Protein AF-A0A6J4VH83-F1 (afdb_monomer_lite)

pLDDT: mean 81.82, std 18.47, range [39.09, 97.75]

Foldseek 3Di:
DQALVQCLVVDPDVVVSVVSVVVVVVQQVVLCVVCCVPPNVDCHSHDDPDDHHDDPVRVCVVCVVVVPDDPPPPPDDDDDPDPDDPPPPDD

Secondary structure (DSSP, 8-state):
-HHHHHHGGG---HHHHHHHHHHHHHHHHHHHHHHHHHSTTS-TTPPPTTPPPPPHHHHHHHHGGGSSS------S-------S--SSS--

Organism: NCBI:txid1645740

Structure (mmCIF, N/CA/C/O backbone):
data_AF-A0A6J4VH83-F1
#
_entry.id   AF-A0A6J4VH83-F1
#
loop_
_atom_site.group_PDB
_atom_site.id
_atom_site.type_symbol
_atom_site.label_atom_id
_atom_site.label_alt_id
_atom_site.label_comp_id
_atom_site.label_asym_id
_atom_site.label_entity_id
_atom_site.label_seq_id
_atom_site.pdbx_PDB_ins_code
_atom_site.Cartn_x
_atom_site.Cartn_y
_atom_site.Cartn_z
_atom_site.occupancy
_atom_site.B_iso_or_equiv
_atom_site.auth_seq_id
_atom_site.auth_comp_id
_atom_site.auth_asym_id
_atom_site.auth_atom_id
_atom_site.pdbx_PDB_model_num
ATOM 1 N N . ALA A 1 1 ? 0.357 -0.309 -1.651 1.00 78.69 1 ALA A N 1
ATOM 2 C CA . ALA A 1 1 ? -0.148 0.898 -0.957 1.00 78.69 1 ALA A CA 1
ATOM 3 C C . ALA A 1 1 ? -1.682 1.067 -0.984 1.00 78.69 1 ALA A C 1
ATOM 5 O O . ALA A 1 1 ? -2.295 0.915 0.067 1.00 78.69 1 ALA A O 1
ATOM 6 N N . SER A 1 2 ? -2.332 1.359 -2.122 1.00 89.38 2 SER A N 1
ATOM 7 C CA . SER A 1 2 ? -3.750 1.794 -2.169 1.00 89.38 2 SER A CA 1
ATOM 8 C C . SER A 1 2 ? -4.796 0.845 -1.563 1.00 89.38 2 SER A C 1
ATOM 10 O O . SER A 1 2 ? -5.789 1.307 -1.003 1.00 89.38 2 SER A O 1
ATOM 12 N N . ALA A 1 3 ? -4.581 -0.473 -1.635 1.00 91.12 3 ALA A N 1
ATOM 13 C CA . ALA A 1 3 ? -5.463 -1.460 -1.005 1.00 91.12 3 ALA A CA 1
ATOM 14 C C . ALA A 1 3 ? -5.467 -1.337 0.532 1.00 91.12 3 ALA A C 1
ATOM 16 O O . ALA A 1 3 ? -6.529 -1.246 1.14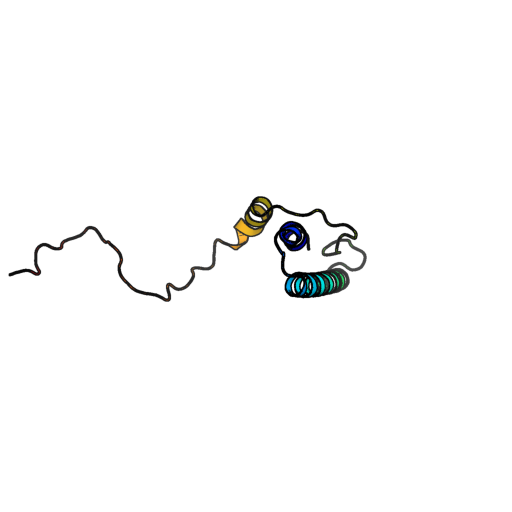4 1.00 91.12 3 ALA A O 1
ATOM 17 N N . TYR A 1 4 ? -4.282 -1.263 1.154 1.00 87.94 4 TYR A N 1
ATOM 18 C CA . TYR A 1 4 ? -4.147 -1.062 2.602 1.00 87.94 4 TYR A CA 1
ATOM 19 C C . TYR A 1 4 ? -4.711 0.286 3.047 1.00 87.94 4 TYR A C 1
ATOM 21 O O . TYR A 1 4 ? -5.366 0.361 4.083 1.00 87.94 4 TYR A O 1
ATOM 29 N N . LEU A 1 5 ? -4.524 1.332 2.237 1.00 90.88 5 LEU A N 1
ATOM 30 C CA . LEU A 1 5 ? -5.100 2.644 2.515 1.00 90.88 5 LEU A CA 1
ATOM 31 C C . LEU A 1 5 ? -6.636 2.605 2.535 1.00 90.88 5 LEU A C 1
ATOM 33 O O . LEU A 1 5 ? -7.249 3.176 3.432 1.00 90.88 5 LEU A O 1
ATOM 37 N N . GLY A 1 6 ? -7.264 1.895 1.593 1.00 93.62 6 GLY A N 1
ATOM 38 C CA . GLY A 1 6 ? -8.718 1.708 1.583 1.00 93.62 6 GLY A CA 1
ATOM 39 C C . GLY A 1 6 ? -9.240 0.839 2.730 1.00 93.62 6 GLY A C 1
ATOM 40 O O . GLY A 1 6 ? -10.361 1.042 3.192 1.00 93.62 6 GLY A O 1
ATOM 41 N N . ALA A 1 7 ? -8.421 -0.084 3.238 1.00 92.88 7 ALA A N 1
ATOM 42 C CA . ALA A 1 7 ? -8.755 -0.903 4.400 1.00 92.88 7 ALA A CA 1
ATOM 43 C C . ALA A 1 7 ? -8.545 -0.182 5.744 1.00 92.88 7 ALA A C 1
ATOM 45 O O . ALA A 1 7 ? -9.181 -0.561 6.728 1.00 92.88 7 ALA A O 1
ATOM 46 N N . ALA A 1 8 ? -7.697 0.851 5.810 1.00 93.25 8 ALA A N 1
ATOM 47 C CA . ALA A 1 8 ? -7.332 1.530 7.056 1.00 93.25 8 ALA A CA 1
ATOM 48 C C . ALA A 1 8 ? -8.533 1.960 7.934 1.00 93.25 8 ALA A C 1
ATOM 50 O O . ALA A 1 8 ? -8.487 1.700 9.137 1.00 93.25 8 ALA A O 1
ATOM 51 N N . PRO A 1 9 ? -9.648 2.505 7.394 1.00 94.00 9 PRO A N 1
ATOM 52 C CA . PRO A 1 9 ? -10.809 2.884 8.209 1.00 94.00 9 PRO A CA 1
ATOM 53 C C . PRO A 1 9 ? -11.512 1.717 8.922 1.00 94.00 9 PRO A C 1
ATOM 55 O O . PRO A 1 9 ? -12.292 1.944 9.842 1.00 94.00 9 PRO A O 1
ATOM 58 N N . SER A 1 10 ? -11.265 0.472 8.501 1.00 94.69 10 SER A N 1
ATOM 59 C CA . SER A 1 10 ? -11.832 -0.727 9.132 1.00 94.69 10 SER A CA 1
ATOM 60 C C . SER A 1 10 ? -11.066 -1.182 10.383 1.00 94.69 10 SER A C 1
ATOM 62 O O . SER A 1 10 ? -11.550 -2.039 11.122 1.00 94.69 10 SER A O 1
ATOM 64 N N . ILE A 1 11 ? -9.886 -0.609 10.651 1.00 95.38 11 ILE A N 1
ATOM 65 C CA . ILE A 1 11 ? -9.031 -0.983 11.779 1.00 95.38 11 ILE A CA 1
ATOM 66 C C . ILE A 1 11 ? -9.353 -0.086 12.977 1.00 95.38 11 ILE A C 1
ATOM 68 O O . ILE A 1 11 ? -8.993 1.086 13.008 1.00 95.38 11 ILE A O 1
ATOM 72 N N . SER A 1 12 ? -10.026 -0.643 13.986 1.00 97.19 12 SER A N 1
ATOM 73 C CA . SER A 1 12 ? -10.400 0.107 15.199 1.00 97.19 12 SER A CA 1
ATOM 74 C C . SER A 1 12 ? -9.398 -0.013 16.349 1.00 97.19 12 SER A C 1
ATOM 76 O O . SER A 1 12 ? -9.420 0.812 17.259 1.00 97.19 12 SER A O 1
ATOM 78 N N . ASN A 1 13 ? -8.548 -1.045 16.350 1.00 97.75 13 ASN A N 1
ATOM 79 C CA . ASN A 1 13 ? -7.536 -1.215 17.390 1.00 97.75 13 ASN A CA 1
ATOM 80 C C . ASN A 1 13 ? -6.300 -0.357 17.043 1.00 97.75 13 ASN A C 1
ATOM 82 O O . ASN A 1 13 ? -5.706 -0.592 15.988 1.00 97.75 13 ASN A O 1
ATOM 86 N N . PRO A 1 14 ? -5.898 0.600 17.902 1.00 96.25 14 PRO A N 1
ATOM 87 C CA . PRO A 1 14 ? -4.771 1.490 17.629 1.00 96.25 14 PRO A CA 1
ATOM 88 C C . PRO A 1 14 ? -3.440 0.748 17.472 1.00 96.25 14 PRO A C 1
ATOM 90 O O . PRO A 1 14 ? -2.668 1.109 16.591 1.00 96.25 14 PRO A O 1
ATOM 93 N N . ASP A 1 15 ? -3.207 -0.328 18.226 1.00 97.19 15 ASP A N 1
ATOM 94 C CA . ASP A 1 15 ? -1.970 -1.114 18.132 1.00 97.19 15 ASP A CA 1
ATOM 95 C C . ASP A 1 15 ? -1.871 -1.815 16.766 1.00 97.19 15 ASP A C 1
ATOM 97 O O . ASP A 1 15 ? -0.806 -1.912 16.156 1.00 97.19 15 ASP A O 1
ATOM 101 N N . ILE A 1 16 ? -3.013 -2.275 16.240 1.00 95.38 16 ILE A N 1
ATOM 102 C CA . ILE A 1 16 ? -3.090 -2.881 14.904 1.00 95.38 16 ILE A CA 1
ATOM 103 C C . ILE A 1 16 ? -2.923 -1.811 13.822 1.00 95.38 16 ILE A C 1
ATOM 105 O O . ILE A 1 16 ? -2.275 -2.066 12.808 1.00 95.38 16 ILE A O 1
ATOM 109 N N . LEU A 1 17 ? -3.489 -0.618 14.022 1.00 94.75 17 LEU A N 1
ATOM 110 C CA . LEU A 1 17 ? -3.350 0.491 13.080 1.00 94.75 17 LEU A CA 1
ATOM 111 C C . LEU A 1 17 ? -1.896 0.974 12.991 1.00 94.75 17 LEU A C 1
ATOM 113 O O . LEU A 1 17 ? -1.405 1.211 11.890 1.00 94.75 17 LEU A O 1
ATOM 117 N N . GLU A 1 18 ? -1.197 1.068 14.122 1.00 95.25 18 GLU A N 1
ATOM 118 C CA . GLU A 1 18 ? 0.227 1.408 14.175 1.00 95.25 18 GLU A CA 1
ATOM 119 C C . GLU A 1 18 ? 1.072 0.371 13.426 1.00 95.25 18 GLU A C 1
ATOM 121 O O . GLU A 1 18 ? 1.869 0.723 12.551 1.00 95.25 18 GLU A O 1
ATOM 126 N N . ALA A 1 19 ? 0.836 -0.918 13.690 1.00 94.69 19 ALA A N 1
ATOM 127 C CA . ALA A 1 19 ? 1.506 -1.995 12.971 1.00 94.69 19 ALA A CA 1
ATOM 128 C C . ALA A 1 19 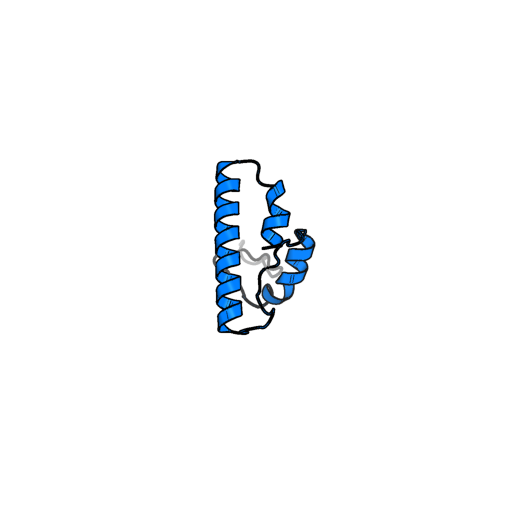? 1.240 -1.916 11.457 1.00 94.69 19 ALA A C 1
ATOM 130 O O . ALA A 1 19 ? 2.180 -1.976 10.662 1.00 94.69 19 ALA A O 1
ATOM 131 N N . ALA A 1 20 ? -0.016 -1.715 11.047 1.00 92.75 20 ALA A N 1
ATOM 132 C CA . ALA A 1 20 ? -0.394 -1.580 9.641 1.00 92.75 20 ALA A CA 1
ATOM 133 C C . ALA A 1 20 ? 0.286 -0.379 8.962 1.00 92.75 20 ALA A C 1
ATOM 135 O O . ALA A 1 20 ? 0.755 -0.501 7.829 1.00 92.75 20 ALA A O 1
ATOM 136 N N . 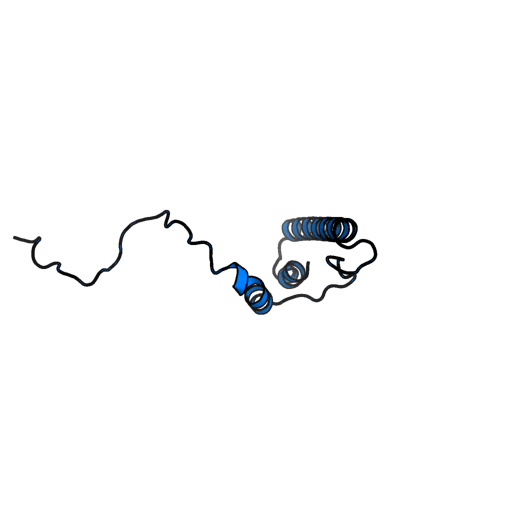LEU A 1 21 ? 0.394 0.760 9.653 1.00 91.38 21 LEU A N 1
ATOM 137 C CA . LEU A 1 21 ? 1.083 1.944 9.140 1.00 91.38 21 LEU A CA 1
ATOM 138 C C . LEU A 1 21 ? 2.591 1.698 8.972 1.00 91.38 21 LEU A C 1
ATOM 140 O O . LEU A 1 21 ? 3.168 2.122 7.971 1.00 91.38 21 LEU A O 1
ATOM 144 N N . SER A 1 22 ? 3.221 0.973 9.902 1.00 93.81 22 SER A N 1
ATOM 145 C CA . SER A 1 22 ? 4.642 0.617 9.788 1.00 93.81 22 SER A CA 1
ATOM 146 C C . SER A 1 22 ? 4.919 -0.286 8.577 1.00 93.81 22 SER A C 1
ATOM 148 O O . SER A 1 22 ? 5.869 -0.048 7.833 1.00 93.81 22 SER A O 1
ATOM 150 N N . ILE A 1 23 ? 4.041 -1.263 8.313 1.00 92.50 23 ILE A N 1
ATOM 151 C CA . ILE A 1 23 ? 4.131 -2.147 7.140 1.00 92.50 23 ILE A CA 1
ATOM 152 C C . ILE A 1 23 ? 3.972 -1.335 5.853 1.00 92.50 23 ILE A C 1
ATOM 154 O O . ILE A 1 23 ? 4.736 -1.516 4.908 1.00 92.50 23 ILE A O 1
ATOM 158 N N . HIS A 1 24 ? 3.021 -0.400 5.830 1.00 90.81 24 HIS A N 1
ATOM 159 C CA . HIS A 1 24 ? 2.792 0.462 4.676 1.00 90.81 24 HIS A CA 1
ATOM 160 C C . HIS A 1 24 ? 4.025 1.303 4.306 1.00 90.81 24 HIS A C 1
ATOM 162 O O . HIS A 1 24 ? 4.330 1.447 3.123 1.00 90.81 24 HIS A O 1
ATOM 168 N N . ALA A 1 25 ? 4.754 1.825 5.299 1.00 91.38 25 ALA A N 1
ATOM 169 C CA . ALA A 1 25 ? 5.991 2.569 5.061 1.00 91.38 25 ALA A CA 1
ATOM 170 C C . ALA A 1 25 ? 7.080 1.684 4.425 1.00 91.38 25 ALA A C 1
ATOM 172 O O . ALA A 1 25 ? 7.686 2.074 3.428 1.00 91.38 25 ALA A O 1
ATOM 173 N N . VAL A 1 26 ? 7.261 0.461 4.932 1.00 94.75 26 VAL A N 1
ATOM 174 C CA . VAL A 1 26 ? 8.217 -0.515 4.379 1.00 94.75 26 VAL A CA 1
ATOM 175 C C . VAL A 1 26 ? 7.870 -0.894 2.934 1.00 94.75 26 VAL A C 1
ATOM 177 O O . VAL A 1 26 ? 8.757 -1.002 2.090 1.00 94.75 26 VAL A O 1
ATOM 180 N N . GLU A 1 27 ? 6.586 -1.054 2.600 1.00 92.06 27 GLU A N 1
ATOM 181 C CA . GLU A 1 27 ? 6.169 -1.304 1.214 1.00 92.06 27 GLU A CA 1
ATOM 182 C C . GLU A 1 27 ? 6.543 -0.159 0.265 1.00 92.06 27 GLU A C 1
ATOM 184 O O . GLU A 1 27 ? 6.923 -0.422 -0.876 1.00 92.06 27 GLU A O 1
ATOM 189 N N . ALA A 1 28 ? 6.450 1.097 0.715 1.00 91.44 28 ALA A N 1
ATOM 190 C CA . ALA A 1 28 ? 6.848 2.250 -0.088 1.00 91.44 28 ALA A CA 1
ATOM 191 C C . ALA A 1 28 ? 8.368 2.284 -0.320 1.00 91.44 28 ALA A C 1
ATOM 193 O O . ALA A 1 28 ? 8.805 2.547 -1.441 1.00 91.44 28 ALA A O 1
ATOM 194 N N . GLU A 1 29 ? 9.172 1.947 0.694 1.00 93.50 29 GLU A N 1
ATOM 195 C CA . GLU A 1 29 ? 10.628 1.805 0.548 1.00 93.50 29 GLU A CA 1
ATOM 196 C C . GLU A 1 29 ? 10.993 0.673 -0.420 1.00 93.50 29 GLU A C 1
ATOM 198 O O . GLU A 1 29 ? 11.821 0.865 -1.310 1.00 93.50 29 GLU A O 1
ATOM 203 N N . HIS A 1 30 ? 10.336 -0.487 -0.316 1.00 94.75 30 HIS A N 1
ATOM 204 C CA . HIS A 1 30 ? 10.533 -1.592 -1.257 1.00 94.75 30 HIS A CA 1
ATOM 205 C C . HIS A 1 30 ? 10.151 -1.207 -2.690 1.00 94.75 30 HIS A C 1
ATOM 207 O O . HIS A 1 30 ? 10.878 -1.539 -3.625 1.00 94.75 30 HIS A O 1
ATOM 213 N N . ALA A 1 31 ? 9.033 -0.501 -2.875 1.00 92.56 31 ALA A N 1
ATOM 214 C CA . ALA A 1 31 ? 8.597 -0.021 -4.181 1.00 92.56 31 ALA A CA 1
ATOM 215 C C . ALA A 1 31 ? 9.612 0.966 -4.784 1.00 92.56 31 ALA A C 1
ATOM 217 O O . ALA A 1 31 ? 10.008 0.802 -5.936 1.00 92.56 31 ALA A O 1
ATOM 218 N N . SER A 1 32 ? 10.115 1.916 -3.985 1.00 92.44 32 SER A N 1
ATOM 219 C CA . SER A 1 32 ? 11.169 2.850 -4.406 1.00 92.44 32 SER A CA 1
ATOM 220 C C . SER A 1 32 ? 12.463 2.128 -4.782 1.00 92.44 32 SER A C 1
ATOM 222 O O . SER A 1 32 ? 13.033 2.398 -5.834 1.00 92.44 32 SER A O 1
ATOM 224 N N . ALA A 1 33 ? 12.912 1.174 -3.962 1.00 94.31 33 ALA A N 1
ATOM 225 C CA . ALA A 1 33 ? 14.120 0.405 -4.244 1.00 94.31 33 ALA A CA 1
ATOM 226 C C . ALA A 1 33 ? 13.986 -0.423 -5.533 1.00 94.31 33 ALA A C 1
ATOM 228 O O . ALA A 1 33 ? 14.935 -0.534 -6.310 1.00 94.31 33 ALA A O 1
ATOM 229 N N . LEU A 1 34 ? 12.802 -0.995 -5.782 1.00 94.38 34 LEU A N 1
ATOM 230 C CA . LEU A 1 34 ? 12.510 -1.693 -7.032 1.00 94.38 34 LEU A CA 1
ATOM 231 C C . LEU A 1 34 ? 12.505 -0.735 -8.223 1.00 94.38 34 LEU A C 1
ATOM 233 O O . LEU A 1 34 ? 13.099 -1.077 -9.241 1.00 94.38 34 LEU A O 1
ATOM 237 N N . ALA A 1 35 ? 11.889 0.444 -8.098 1.00 94.25 35 ALA A N 1
ATOM 238 C CA . ALA A 1 35 ? 11.880 1.466 -9.142 1.00 94.25 35 ALA A CA 1
ATOM 239 C C . ALA A 1 35 ? 13.309 1.859 -9.551 1.00 94.25 35 ALA A C 1
ATOM 241 O O . ALA A 1 35 ? 13.648 1.794 -10.733 1.00 94.25 35 ALA A O 1
ATOM 242 N N . ASP A 1 36 ? 14.177 2.143 -8.576 1.00 94.31 36 ASP A N 1
ATOM 243 C CA . ASP A 1 36 ? 15.586 2.471 -8.819 1.00 94.31 36 ASP A CA 1
ATOM 244 C C . ASP A 1 36 ? 16.345 1.331 -9.517 1.00 94.31 36 ASP A C 1
ATOM 246 O O . ASP A 1 36 ? 17.201 1.574 -10.371 1.00 94.31 36 ASP A O 1
ATOM 250 N N . LEU A 1 37 ? 16.030 0.076 -9.177 1.00 95.62 37 LEU A N 1
ATOM 251 C CA . LEU A 1 37 ? 16.697 -1.101 -9.730 1.00 95.62 37 LEU A CA 1
ATOM 252 C C . LEU A 1 37 ? 16.255 -1.423 -11.164 1.00 95.62 37 LEU A C 1
ATOM 254 O O . LEU A 1 37 ? 17.086 -1.789 -11.996 1.00 95.62 37 LEU A O 1
ATOM 258 N N . VAL A 1 38 ? 14.951 -1.360 -11.445 1.00 95.50 38 VAL A N 1
ATOM 259 C CA . VAL A 1 38 ? 14.371 -1.883 -12.697 1.00 95.50 38 VAL A CA 1
ATOM 260 C C . VAL A 1 38 ? 14.006 -0.793 -13.701 1.00 95.50 38 VAL A C 1
ATOM 262 O O . VAL A 1 38 ? 13.841 -1.091 -14.883 1.00 95.50 38 VAL A O 1
ATOM 265 N N . ALA A 1 39 ? 13.887 0.456 -13.252 1.00 93.31 39 ALA A N 1
ATOM 266 C CA . ALA A 1 39 ? 13.507 1.600 -14.070 1.00 93.31 39 ALA A CA 1
ATOM 267 C C . ALA A 1 39 ? 14.189 2.900 -13.595 1.00 93.31 39 ALA A C 1
ATOM 269 O O . ALA A 1 39 ? 13.504 3.876 -13.279 1.00 93.31 39 ALA A O 1
ATOM 270 N N . PRO A 1 40 ? 15.534 2.955 -13.563 1.00 92.75 40 PRO A N 1
ATOM 271 C CA . PRO A 1 40 ? 16.256 4.131 -13.091 1.00 92.75 40 PRO A CA 1
ATOM 272 C C . PRO A 1 40 ? 15.879 5.380 -13.900 1.00 92.75 40 PRO A C 1
ATOM 274 O O . PRO A 1 40 ? 16.007 5.410 -15.125 1.00 92.75 40 PRO A O 1
ATOM 277 N N . GLY A 1 41 ? 15.419 6.420 -13.199 1.00 87.69 41 GLY A N 1
ATOM 278 C CA . GLY A 1 41 ? 14.945 7.673 -13.801 1.00 87.69 41 GLY A CA 1
ATOM 279 C C . GLY A 1 41 ? 13.542 7.607 -14.422 1.00 87.69 41 GLY A C 1
ATOM 280 O O . GLY A 1 41 ? 13.114 8.590 -15.026 1.00 87.69 41 GLY A O 1
ATOM 281 N N . GLY A 1 42 ? 12.844 6.476 -14.294 1.00 88.38 42 GLY A N 1
ATOM 282 C CA . GLY A 1 42 ? 11.447 6.297 -14.683 1.00 88.38 42 GLY A CA 1
ATOM 283 C C . GLY A 1 42 ? 10.483 6.355 -13.494 1.00 88.38 42 GLY A C 1
ATOM 284 O O . GLY A 1 42 ? 10.873 6.613 -12.360 1.00 88.38 42 GLY A O 1
ATOM 285 N N . ASP A 1 43 ? 9.207 6.105 -13.775 1.00 85.31 43 ASP A N 1
ATOM 286 C CA . ASP A 1 43 ? 8.100 6.103 -12.808 1.00 85.31 43 ASP A CA 1
ATOM 287 C C . ASP A 1 43 ? 7.548 4.696 -12.515 1.00 85.31 43 ASP A C 1
ATOM 289 O O . ASP A 1 43 ? 6.702 4.517 -11.637 1.00 85.31 43 ASP A O 1
ATOM 293 N N . LEU A 1 44 ? 8.040 3.673 -13.220 1.00 87.56 44 LEU A N 1
ATOM 294 C CA . LEU A 1 44 ? 7.654 2.285 -12.986 1.00 87.56 44 LEU A CA 1
ATOM 295 C C . LEU A 1 44 ? 7.989 1.887 -11.544 1.00 87.56 44 LEU A C 1
ATOM 297 O O . LEU A 1 44 ? 9.132 1.999 -11.113 1.00 87.56 44 LEU A O 1
ATOM 301 N N . PHE A 1 45 ? 6.985 1.378 -10.827 1.00 86.94 45 PHE A N 1
ATOM 302 C CA . PHE A 1 45 ? 7.045 0.995 -9.408 1.00 86.94 45 PHE A CA 1
ATOM 303 C C . PHE A 1 45 ? 7.276 2.140 -8.414 1.00 86.94 45 PHE A C 1
ATOM 305 O O . PHE A 1 45 ? 7.266 1.879 -7.211 1.00 86.94 45 PHE A O 1
ATOM 312 N N . ALA A 1 46 ? 7.421 3.389 -8.864 1.00 88.75 46 ALA A N 1
ATOM 313 C CA . ALA A 1 46 ? 7.561 4.512 -7.952 1.00 88.75 46 ALA A CA 1
ATOM 314 C C . ALA A 1 46 ? 6.279 4.665 -7.111 1.00 88.75 46 ALA A C 1
ATOM 316 O O . ALA A 1 46 ? 5.172 4.666 -7.663 1.00 88.75 46 ALA A O 1
ATOM 317 N N . PRO A 1 47 ? 6.386 4.778 -5.776 1.00 87.62 47 PRO A N 1
ATOM 318 C CA . PRO A 1 47 ? 5.222 5.033 -4.946 1.00 87.62 47 PRO A CA 1
ATOM 319 C C . PRO A 1 47 ? 4.669 6.435 -5.228 1.00 87.62 47 PRO A C 1
ATOM 321 O O . PRO A 1 47 ? 5.414 7.411 -5.327 1.00 87.62 47 PRO A O 1
ATOM 324 N N . GLU A 1 48 ? 3.345 6.554 -5.307 1.00 88.25 48 GLU A N 1
ATOM 325 C CA . GLU A 1 48 ? 2.702 7.866 -5.339 1.00 88.25 48 GLU A CA 1
ATOM 326 C C . GLU A 1 48 ? 2.828 8.556 -3.978 1.00 88.25 48 GLU A C 1
ATOM 328 O O . GLU A 1 48 ? 2.564 7.950 -2.938 1.00 88.25 48 GLU A O 1
ATOM 333 N N . ALA A 1 49 ? 3.151 9.852 -3.983 1.00 86.81 49 ALA A N 1
ATOM 334 C CA . ALA A 1 49 ? 3.215 10.652 -2.758 1.00 86.81 49 ALA A CA 1
ATOM 335 C C . ALA A 1 49 ? 1.863 10.709 -2.018 1.00 86.81 49 ALA A C 1
ATOM 337 O O . ALA A 1 49 ? 1.829 10.775 -0.791 1.00 86.81 49 ALA A O 1
ATOM 338 N N . PHE A 1 50 ? 0.754 10.665 -2.766 1.00 88.44 50 PHE A N 1
ATOM 339 C CA . PHE A 1 50 ? -0.612 10.667 -2.242 1.00 88.44 50 PHE A CA 1
ATOM 340 C C . PHE A 1 50 ? -1.468 9.648 -2.996 1.00 88.44 50 PHE A C 1
ATOM 342 O O . PHE A 1 50 ? -2.208 9.997 -3.914 1.00 88.44 50 PHE A O 1
ATOM 349 N N . ALA A 1 51 ? -1.361 8.380 -2.606 1.00 87.81 51 ALA A N 1
ATOM 350 C CA . ALA A 1 51 ? -2.146 7.316 -3.215 1.00 87.81 51 ALA A CA 1
ATOM 351 C C . ALA A 1 51 ? -3.650 7.476 -2.923 1.00 87.81 51 ALA A C 1
ATOM 353 O O . ALA A 1 51 ? -4.053 7.826 -1.812 1.00 87.81 51 ALA A O 1
ATOM 354 N N . SER A 1 52 ? -4.495 7.146 -3.901 1.00 92.62 52 SER A N 1
ATOM 355 C CA . SER A 1 52 ? -5.946 7.038 -3.687 1.00 92.62 52 SER A CA 1
ATOM 356 C C . SER A 1 52 ? -6.316 5.675 -3.082 1.00 92.62 52 SER A C 1
ATOM 358 O O . SER A 1 52 ? -5.727 4.666 -3.485 1.00 92.62 52 SER A O 1
ATOM 360 N N . PRO A 1 53 ? -7.268 5.601 -2.131 1.00 94.81 53 PRO A N 1
ATOM 361 C CA . PRO A 1 53 ? -7.710 4.334 -1.551 1.00 94.81 53 PRO A CA 1
ATOM 362 C C . PRO A 1 53 ? -8.498 3.499 -2.566 1.00 94.81 53 PRO A C 1
ATOM 364 O O . PRO A 1 53 ? -9.276 4.043 -3.346 1.00 94.81 53 PRO A O 1
ATOM 367 N N . LEU A 1 54 ? -8.339 2.174 -2.510 1.00 96.06 54 LEU A N 1
ATOM 368 C CA . LEU A 1 54 ? -9.155 1.233 -3.283 1.00 96.06 54 LEU A CA 1
ATOM 369 C C . LEU A 1 54 ? -10.208 0.559 -2.404 1.00 96.06 54 LEU A C 1
ATOM 371 O O . LEU A 1 54 ? -9.937 0.174 -1.267 1.00 96.06 54 LEU A O 1
ATOM 375 N N . THR A 1 55 ? -11.394 0.348 -2.964 1.00 96.88 55 THR A N 1
ATOM 376 C CA . THR A 1 55 ? -12.432 -0.499 -2.366 1.00 96.88 55 THR A CA 1
ATOM 377 C C . THR A 1 55 ? -12.078 -1.988 -2.497 1.00 96.88 55 THR A C 1
ATOM 379 O O . THR A 1 55 ? -11.342 -2.368 -3.414 1.00 96.88 55 THR A O 1
ATOM 382 N N . PRO A 1 56 ? -12.627 -2.877 -1.643 1.00 94.75 56 PRO A N 1
ATOM 383 C CA . PRO A 1 56 ? -12.406 -4.320 -1.765 1.00 94.75 56 PRO A CA 1
ATOM 384 C C . PRO A 1 56 ? -12.744 -4.885 -3.153 1.00 94.75 56 PRO A C 1
ATOM 386 O O . PRO A 1 56 ? -11.994 -5.707 -3.675 1.00 94.75 56 PRO A O 1
ATOM 389 N N . ASP A 1 57 ? -13.819 -4.406 -3.785 1.00 96.50 57 ASP A N 1
ATOM 390 C CA . ASP A 1 57 ? -14.223 -4.850 -5.124 1.00 96.50 57 ASP A CA 1
ATOM 391 C C . ASP A 1 57 ? -13.231 -4.417 -6.209 1.00 96.50 57 ASP A C 1
ATOM 393 O O . ASP A 1 57 ? -12.992 -5.155 -7.165 1.00 96.50 57 ASP A O 1
ATOM 397 N N . GLU A 1 58 ? -12.638 -3.229 -6.087 1.00 97.19 58 GLU A N 1
ATOM 398 C CA . GLU A 1 58 ? -11.586 -2.778 -7.002 1.00 97.19 58 GLU A CA 1
ATOM 399 C C . GLU A 1 58 ? -10.310 -3.588 -6.822 1.00 97.19 58 GLU A C 1
ATOM 401 O O . GLU A 1 58 ? -9.723 -4.017 -7.814 1.00 97.19 58 GLU A O 1
ATOM 406 N N . VAL A 1 59 ? -9.922 -3.863 -5.573 1.00 95.31 59 VAL A N 1
ATOM 407 C CA . VAL A 1 59 ? -8.786 -4.741 -5.274 1.00 95.31 59 VAL A CA 1
ATOM 408 C C . VAL A 1 59 ? -9.018 -6.117 -5.891 1.00 95.31 59 VAL A C 1
ATOM 410 O O . VAL A 1 59 ? -8.174 -6.576 -6.657 1.00 95.31 59 VAL A O 1
ATOM 413 N N . LEU A 1 60 ? -10.171 -6.745 -5.634 1.00 94.25 60 LEU A N 1
ATOM 414 C CA . LEU A 1 60 ? -10.525 -8.051 -6.197 1.00 94.25 60 LEU A CA 1
ATOM 415 C C . LEU A 1 60 ? -10.488 -8.045 -7.723 1.00 94.25 60 LEU A C 1
ATOM 417 O O . LEU A 1 60 ? -9.946 -8.971 -8.319 1.00 94.25 60 LEU A O 1
ATOM 421 N N . ARG A 1 61 ? -11.005 -6.996 -8.364 1.00 95.56 61 ARG A N 1
ATOM 422 C CA . ARG A 1 61 ? -10.979 -6.854 -9.824 1.00 95.56 61 ARG A CA 1
ATOM 423 C C . ARG A 1 61 ? -9.556 -6.770 -10.376 1.00 95.56 61 ARG A C 1
ATOM 425 O O . ARG A 1 61 ? -9.284 -7.367 -11.412 1.00 95.56 61 ARG A O 1
ATOM 432 N N . ILE A 1 62 ? -8.661 -6.059 -9.686 1.00 94.56 62 ILE A N 1
ATOM 433 C CA . ILE A 1 62 ? -7.244 -5.936 -10.056 1.00 94.56 62 ILE A CA 1
ATOM 434 C C . ILE A 1 62 ? -6.517 -7.273 -9.881 1.00 94.56 62 ILE A C 1
ATOM 436 O O . ILE A 1 62 ? -5.738 -7.660 -10.751 1.00 94.56 62 ILE A O 1
ATOM 440 N N . VAL A 1 63 ? -6.767 -7.993 -8.781 1.00 93.62 63 VAL A N 1
ATOM 441 C CA . VAL A 1 63 ? -6.036 -9.235 -8.477 1.00 93.62 63 VAL A CA 1
ATOM 442 C C . VAL A 1 63 ? -6.638 -10.484 -9.119 1.00 93.62 63 VAL A C 1
ATOM 444 O O . VAL A 1 63 ? -5.953 -11.501 -9.209 1.00 93.62 63 VAL A O 1
ATOM 447 N N . ALA A 1 64 ? -7.886 -10.425 -9.595 1.00 94.06 64 ALA A N 1
ATOM 448 C CA . ALA A 1 64 ? -8.610 -11.560 -10.171 1.00 94.06 64 ALA A CA 1
ATOM 449 C C . ALA A 1 64 ? -7.807 -12.377 -11.205 1.00 94.06 64 ALA A C 1
ATOM 451 O O . ALA A 1 64 ? -7.840 -13.606 -11.106 1.00 94.06 64 ALA A O 1
ATOM 452 N N . PRO A 1 65 ? -7.035 -11.775 -12.137 1.00 93.25 65 PRO A N 1
ATOM 453 C CA . PRO A 1 65 ? -6.223 -12.537 -13.090 1.00 93.25 65 PRO A CA 1
ATOM 454 C C . PRO A 1 65 ? -5.184 -13.463 -12.439 1.00 93.25 65 PRO A C 1
ATOM 456 O O . PRO A 1 65 ? -4.809 -14.473 -13.029 1.00 93.25 65 PRO A O 1
ATOM 459 N N . PHE A 1 66 ? -4.733 -13.154 -11.221 1.00 90.06 66 PHE A N 1
ATOM 460 C CA . PHE A 1 66 ? -3.727 -13.931 -10.488 1.00 90.06 66 PHE A CA 1
ATOM 461 C C . PHE A 1 66 ? -4.335 -15.018 -9.591 1.00 90.06 66 PHE A C 1
ATOM 463 O O . PHE A 1 66 ? -3.626 -15.916 -9.142 1.00 90.06 66 PHE A O 1
ATOM 470 N N . LEU A 1 67 ? -5.648 -14.975 -9.344 1.00 85.00 67 LEU A N 1
ATOM 471 C CA . LEU A 1 67 ? -6.349 -15.930 -8.476 1.00 85.00 67 LEU A CA 1
ATOM 472 C C . LEU A 1 67 ? -6.768 -17.226 -9.209 1.00 85.00 67 LEU A C 1
ATOM 474 O O . LEU A 1 67 ? -7.274 -18.151 -8.579 1.00 85.00 67 LEU A O 1
ATOM 478 N N . GLY A 1 68 ? -6.541 -17.321 -10.526 1.00 68.81 68 GLY A N 1
ATOM 479 C CA . GLY A 1 68 ? -7.085 -18.361 -11.414 1.00 68.81 68 GLY A CA 1
ATOM 480 C C . GLY A 1 68 ? -6.089 -19.375 -11.993 1.00 68.81 68 GLY A C 1
ATOM 481 O O . GLY A 1 68 ? -6.224 -19.741 -13.157 1.00 68.81 68 GLY A O 1
ATOM 482 N N . GLY A 1 69 ? -5.105 -19.845 -11.215 1.00 57.66 69 GLY A N 1
ATOM 483 C CA . GLY A 1 69 ? -4.141 -20.866 -11.674 1.00 57.66 69 GLY A CA 1
ATOM 484 C C . GLY A 1 69 ? -3.430 -21.684 -10.590 1.00 57.66 69 GLY A C 1
ATOM 485 O O . GLY A 1 69 ? -2.646 -22.572 -10.915 1.00 57.66 69 GLY A O 1
ATOM 486 N N . MET A 1 70 ? -3.704 -21.441 -9.307 1.00 54.03 70 MET A N 1
ATOM 487 C CA . MET A 1 70 ? -3.206 -22.288 -8.228 1.00 54.03 70 MET A CA 1
ATOM 488 C C . MET A 1 70 ? -4.353 -23.182 -7.779 1.00 54.03 70 MET A C 1
ATOM 490 O O . MET A 1 70 ? -5.189 -22.791 -6.968 1.00 54.03 70 MET A O 1
ATOM 494 N N . ALA A 1 71 ? -4.424 -24.383 -8.355 1.00 53.41 71 ALA A N 1
ATOM 495 C CA . ALA A 1 71 ? -5.193 -25.454 -7.749 1.00 53.41 71 ALA A CA 1
ATOM 496 C C . ALA A 1 71 ? -4.654 -25.623 -6.325 1.00 53.41 71 ALA A C 1
ATOM 498 O O . ALA A 1 71 ? -3.568 -26.168 -6.139 1.00 53.41 71 ALA A O 1
ATOM 499 N N . MET A 1 72 ? -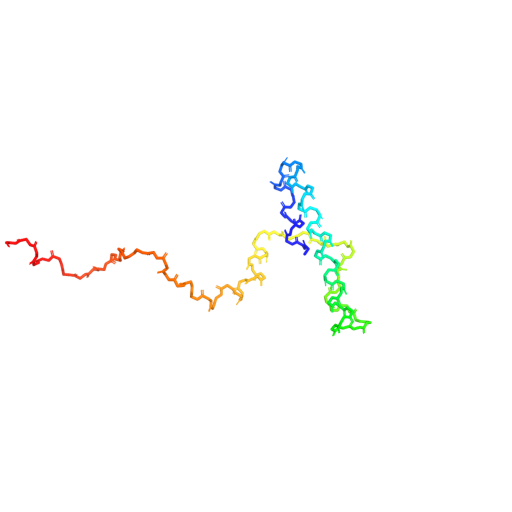5.379 -25.110 -5.330 1.00 57.06 72 MET A N 1
ATOM 500 C CA . MET A 1 72 ? -5.172 -25.506 -3.944 1.00 57.06 72 MET A CA 1
ATOM 501 C C . MET A 1 72 ? -5.212 -27.037 -3.951 1.00 57.06 72 MET A C 1
ATOM 503 O O . MET A 1 72 ? -6.253 -27.594 -4.328 1.00 57.06 72 MET A O 1
ATOM 507 N N . PRO A 1 73 ? -4.120 -27.749 -3.609 1.00 53.12 73 PRO A N 1
ATOM 508 C CA . PRO A 1 73 ? -4.226 -29.174 -3.367 1.00 53.12 73 PRO A CA 1
ATOM 509 C C . PRO A 1 73 ? -5.329 -29.318 -2.330 1.00 53.12 73 PRO A C 1
ATOM 511 O O . PRO A 1 73 ? -5.297 -28.645 -1.301 1.00 53.12 73 PRO A O 1
ATOM 514 N N . ARG A 1 74 ? -6.348 -30.121 -2.634 1.00 63.28 74 ARG A N 1
ATOM 515 C CA . ARG A 1 74 ? -7.444 -30.405 -1.712 1.00 63.28 74 ARG A CA 1
ATOM 516 C C . ARG A 1 74 ? -6.873 -31.165 -0.515 1.00 63.28 74 ARG A C 1
ATOM 518 O O . ARG A 1 74 ? -6.947 -32.386 -0.446 1.00 63.28 74 ARG A O 1
ATOM 525 N N . THR A 1 75 ? -6.271 -30.452 0.423 1.00 68.88 75 THR A N 1
ATOM 526 C CA . THR A 1 75 ? -5.884 -30.958 1.731 1.00 68.88 75 THR A CA 1
ATOM 527 C C . THR A 1 75 ? -7.128 -30.932 2.604 1.00 68.88 75 THR A C 1
ATOM 529 O O . THR A 1 75 ? -7.373 -30.005 3.366 1.00 68.88 75 THR A O 1
ATOM 532 N N . GLY A 1 76 ? -7.963 -31.958 2.445 1.00 47.75 76 GLY A N 1
ATOM 533 C CA . GLY A 1 76 ? -9.095 -32.173 3.337 1.00 47.75 76 GLY A CA 1
ATOM 534 C C . GLY A 1 76 ? -10.234 -32.969 2.716 1.00 47.75 76 GLY A C 1
ATOM 535 O O . GLY A 1 76 ? -10.966 -32.461 1.872 1.00 47.75 76 GLY A O 1
ATOM 536 N N . GLY A 1 77 ? -10.389 -34.201 3.202 1.00 42.53 77 GLY A N 1
ATOM 537 C CA . GLY A 1 77 ? -11.685 -34.831 3.4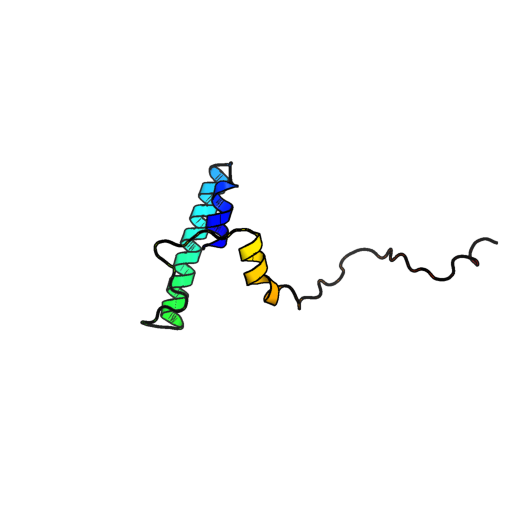52 1.00 42.53 77 GLY A CA 1
ATOM 538 C C . GLY A 1 77 ? -12.575 -35.082 2.240 1.00 42.53 77 GLY A C 1
ATOM 539 O O . GLY A 1 77 ? -13.335 -34.218 1.802 1.00 42.53 77 GLY A O 1
ATOM 540 N N . GLY A 1 78 ? -12.553 -36.322 1.754 1.00 50.16 78 GLY A N 1
ATOM 541 C CA . GLY A 1 78 ? -13.645 -36.844 0.949 1.00 50.16 78 GLY A CA 1
ATOM 542 C C . GLY A 1 78 ? -14.942 -36.841 1.753 1.00 50.16 78 GLY A C 1
ATOM 543 O O . GLY A 1 78 ? -15.002 -37.488 2.783 1.00 50.16 78 GLY A O 1
ATOM 544 N N . TYR A 1 79 ? -15.938 -36.114 1.258 1.00 50.31 79 TYR A N 1
ATOM 545 C CA . TYR A 1 79 ? -17.349 -36.505 1.195 1.00 50.31 79 TYR A CA 1
ATOM 546 C C . TYR A 1 79 ? -17.936 -35.735 0.009 1.00 50.31 79 TYR A C 1
ATOM 548 O O . TYR A 1 79 ? -18.497 -34.651 0.139 1.00 50.31 79 TYR A O 1
ATOM 556 N N . GLY A 1 80 ? -17.674 -36.251 -1.193 1.00 39.09 80 GLY A N 1
ATOM 557 C CA . GLY A 1 80 ? -18.339 -35.803 -2.407 1.00 39.09 80 GLY A CA 1
ATOM 558 C C . GLY A 1 80 ? -19.671 -36.523 -2.515 1.00 39.09 80 GLY A C 1
ATOM 559 O O . GLY A 1 80 ? -19.698 -37.725 -2.757 1.00 39.09 80 GLY A O 1
ATOM 560 N N . ALA A 1 81 ? -20.755 -35.776 -2.324 1.00 53.69 81 ALA A N 1
ATOM 561 C CA . ALA A 1 81 ? -22.087 -36.151 -2.759 1.00 53.69 81 ALA A CA 1
ATOM 562 C C . ALA A 1 81 ? -22.047 -36.407 -4.277 1.00 53.69 81 ALA A C 1
ATOM 564 O O . ALA A 1 81 ? -21.969 -35.474 -5.074 1.00 53.69 81 ALA A O 1
ATOM 565 N N . GLY A 1 82 ? -22.014 -37.685 -4.650 1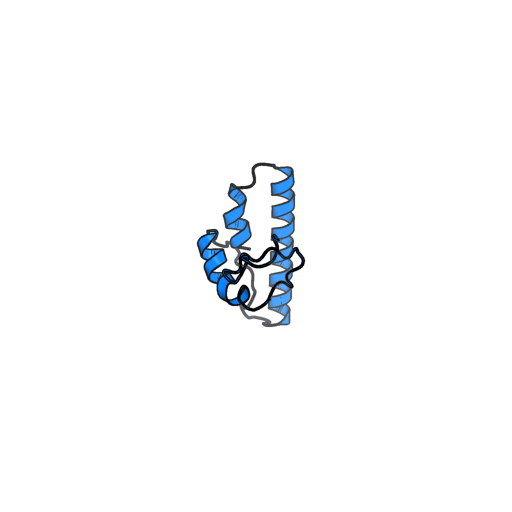.00 41.91 82 GLY A N 1
ATOM 566 C CA . GLY A 1 82 ? -22.059 -38.180 -6.019 1.00 41.91 82 GLY A CA 1
ATOM 567 C C . GLY A 1 82 ? -23.299 -39.049 -6.178 1.00 41.91 82 GLY A C 1
ATOM 568 O O . GLY A 1 82 ? -23.476 -40.033 -5.470 1.00 41.91 82 GLY A O 1
ATOM 569 N N . THR A 1 83 ? -24.180 -38.638 -7.077 1.00 52.00 83 THR A N 1
ATOM 570 C CA . THR A 1 83 ? -25.496 -39.202 -7.385 1.00 52.00 83 THR A CA 1
ATOM 571 C C . THR A 1 83 ? -25.419 -40.504 -8.197 1.00 52.00 83 THR A C 1
ATOM 573 O O . THR A 1 83 ? -25.955 -40.589 -9.299 1.00 52.00 83 THR A O 1
ATOM 576 N N . GLY A 1 84 ? -24.786 -41.547 -7.656 1.00 45.34 84 GLY A N 1
ATOM 577 C CA . GLY A 1 84 ? -24.752 -42.874 -8.276 1.00 45.34 84 GLY A CA 1
ATOM 578 C C . GLY A 1 84 ? -24.813 -43.993 -7.239 1.00 45.34 84 GLY A C 1
ATOM 579 O O . GLY A 1 84 ? -23.944 -44.077 -6.384 1.00 45.34 84 GLY A O 1
ATOM 580 N N . GLU A 1 85 ? -25.852 -44.827 -7.340 1.00 52.44 85 GLU A N 1
ATOM 581 C CA . GLU A 1 85 ? -25.913 -46.209 -6.831 1.00 52.44 85 GLU A CA 1
ATOM 582 C C . GLU A 1 85 ? -25.627 -46.442 -5.327 1.00 52.44 85 GLU A C 1
ATOM 584 O O . GLU A 1 85 ? -24.550 -46.872 -4.928 1.00 52.44 85 GLU A O 1
ATOM 589 N N . ILE A 1 86 ? -26.642 -46.246 -4.470 1.00 50.91 86 ILE A N 1
ATOM 590 C CA . ILE A 1 86 ? -26.603 -46.641 -3.041 1.00 50.91 86 ILE A CA 1
ATOM 591 C C . ILE A 1 86 ? -27.710 -47.665 -2.713 1.00 50.91 86 ILE A C 1
ATOM 593 O O . ILE A 1 86 ? -28.306 -47.625 -1.643 1.00 50.91 86 ILE A O 1
ATOM 597 N N . ASP A 1 87 ? -28.002 -48.589 -3.636 1.00 47.75 87 ASP A N 1
ATOM 598 C CA . ASP A 1 87 ? -29.047 -49.621 -3.458 1.00 47.75 87 ASP A CA 1
ATOM 599 C C . ASP A 1 87 ? -28.501 -51.063 -3.335 1.00 47.75 87 ASP A C 1
ATOM 601 O O . ASP A 1 87 ? -29.217 -52.031 -3.563 1.00 47.75 87 ASP A O 1
ATOM 605 N N . GLN A 1 88 ? -27.224 -51.254 -2.971 1.00 53.94 88 GLN A N 1
ATOM 606 C CA . GLN A 1 88 ? -26.649 -52.608 -2.810 1.00 53.94 88 GLN A CA 1
ATOM 607 C C . GLN A 1 88 ? -25.898 -52.881 -1.496 1.00 53.94 88 GLN A C 1
ATOM 609 O O . GLN A 1 88 ? -25.288 -53.937 -1.363 1.00 53.94 88 GLN A O 1
ATOM 614 N N . ILE A 1 89 ? -25.962 -52.000 -0.490 1.00 47.97 89 ILE A N 1
ATOM 615 C CA . ILE A 1 89 ? -25.242 -52.205 0.791 1.00 47.97 89 ILE A CA 1
ATOM 616 C C . ILE A 1 89 ? -26.195 -52.245 2.003 1.00 47.97 89 ILE A C 1
ATOM 618 O O . ILE A 1 89 ? -25.828 -51.888 3.114 1.00 47.97 89 ILE A O 1
ATOM 622 N N . VAL A 1 90 ? -27.434 -52.718 1.822 1.00 48.62 90 VAL A N 1
ATOM 623 C CA . VAL A 1 90 ? -28.271 -53.190 2.945 1.00 48.62 90 VAL A CA 1
ATOM 624 C C . VAL A 1 90 ? -29.072 -54.428 2.524 1.00 48.62 90 VAL A C 1
ATOM 626 O O . VAL A 1 90 ? -30.251 -54.334 2.184 1.00 48.62 90 VAL A O 1
ATOM 629 N N . ARG A 1 91 ? -28.416 -55.593 2.552 1.00 47.97 91 ARG A N 1
ATOM 630 C CA . ARG A 1 91 ? -29.013 -56.914 2.803 1.00 47.97 91 ARG A CA 1
ATOM 631 C C . ARG A 1 91 ? -28.021 -57.777 3.564 1.00 47.97 91 ARG A C 1
ATOM 633 O O . ARG A 1 91 ? -26.828 -57.732 3.194 1.00 47.97 91 ARG A O 1
#

Radius of gyration: 22.77 Å; chains: 1; bounding box: 46×68×33 Å

Sequence (91 aa):
ASAYLGAAPSISNPDILEAALSIHAVEAEHASALADLVAPGGDLFAPEAFASPLTPDEVLRIVAPFLGGMAMPRTGGGYGAGTGEIDQIVR